Protein AF-A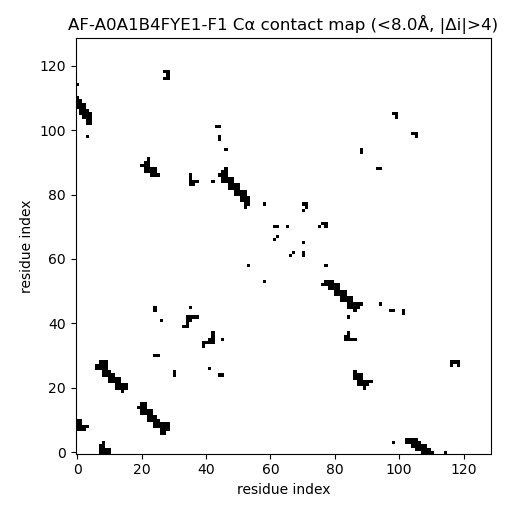0A1B4FYE1-F1 (afdb_monomer)

pLDDT: mean 83.6, std 14.93, range [37.75, 94.81]

Structure (mmCIF, N/CA/C/O backbone):
data_AF-A0A1B4FYE1-F1
#
_entry.id   AF-A0A1B4FYE1-F1
#
loop_
_atom_site.group_PDB
_atom_site.id
_atom_site.type_symbol
_atom_site.label_atom_id
_atom_site.label_alt_id
_atom_site.label_comp_id
_atom_site.label_asym_id
_atom_site.label_entity_id
_atom_site.label_seq_id
_atom_site.pdbx_PDB_ins_code
_atom_site.Cartn_x
_atom_site.Cartn_y
_atom_site.Cartn_z
_atom_site.occupancy
_atom_site.B_iso_or_equiv
_atom_site.auth_seq_id
_atom_site.auth_comp_id
_atom_site.auth_asym_id
_atom_site.auth_atom_id
_atom_site.pdbx_PDB_model_num
ATOM 1 N N . MET A 1 1 ? 8.284 2.959 -15.238 1.00 85.88 1 MET A N 1
ATOM 2 C CA . MET A 1 1 ? 7.729 1.634 -15.559 1.00 85.88 1 MET A CA 1
ATOM 3 C C . MET A 1 1 ? 8.749 0.571 -15.198 1.00 85.88 1 MET A C 1
ATOM 5 O O . MET A 1 1 ? 9.928 0.750 -15.495 1.00 85.88 1 MET A O 1
ATOM 9 N N . LEU A 1 2 ? 8.306 -0.487 -14.529 1.00 89.94 2 LEU A N 1
ATOM 10 C CA . LEU A 1 2 ? 9.105 -1.658 -14.177 1.00 89.94 2 LEU A CA 1
ATOM 11 C C . LEU A 1 2 ? 8.548 -2.880 -14.908 1.00 89.94 2 LEU A C 1
ATOM 13 O O . LEU A 1 2 ? 7.343 -2.948 -15.150 1.00 89.94 2 LEU A O 1
ATOM 17 N N . ARG A 1 3 ? 9.411 -3.840 -15.227 1.00 90.62 3 ARG A N 1
ATOM 18 C CA . ARG A 1 3 ? 9.008 -5.173 -15.674 1.00 90.62 3 ARG A CA 1
ATOM 19 C C . ARG A 1 3 ? 9.392 -6.175 -14.589 1.00 90.62 3 ARG A C 1
ATOM 21 O O . ARG A 1 3 ? 10.547 -6.214 -14.166 1.00 90.62 3 ARG A O 1
ATOM 28 N N . CYS A 1 4 ? 8.402 -6.918 -14.108 1.00 90.19 4 CYS A N 1
ATOM 29 C CA . CYS A 1 4 ? 8.526 -7.836 -12.981 1.00 90.19 4 CYS A CA 1
ATOM 30 C C . CYS A 1 4 ? 7.962 -9.199 -13.389 1.00 90.19 4 CYS A C 1
ATOM 32 O O . CYS A 1 4 ? 6.751 -9.315 -13.543 1.00 90.19 4 CYS A O 1
ATOM 34 N N . ASP A 1 5 ? 8.815 -10.207 -13.586 1.00 86.81 5 ASP A N 1
ATOM 35 C CA . ASP A 1 5 ? 8.407 -11.583 -13.930 1.00 86.81 5 ASP A CA 1
ATOM 36 C C . ASP A 1 5 ? 7.353 -11.675 -15.057 1.00 86.81 5 ASP A C 1
ATOM 38 O O . ASP A 1 5 ? 6.395 -12.439 -14.976 1.00 86.81 5 ASP A O 1
ATOM 42 N N . GLY A 1 6 ? 7.511 -10.845 -16.094 1.00 85.69 6 GLY A N 1
ATOM 43 C CA . GLY A 1 6 ? 6.596 -10.756 -17.240 1.00 85.69 6 GLY A CA 1
ATOM 44 C C . GLY A 1 6 ? 5.497 -9.694 -17.115 1.00 85.69 6 GLY A C 1
ATOM 45 O O . GLY A 1 6 ? 5.035 -9.191 -18.136 1.00 85.69 6 GLY A O 1
ATOM 46 N N . ASP A 1 7 ? 5.150 -9.255 -15.903 1.00 89.94 7 ASP A N 1
ATOM 47 C CA . ASP A 1 7 ? 4.167 -8.189 -15.696 1.00 89.94 7 ASP A CA 1
ATOM 48 C C . ASP A 1 7 ? 4.772 -6.801 -15.904 1.00 89.94 7 ASP A C 1
ATOM 50 O O . ASP A 1 7 ? 5.908 -6.504 -15.514 1.00 89.94 7 ASP A O 1
ATOM 54 N N . THR A 1 8 ? 3.970 -5.903 -16.471 1.00 91.31 8 THR A N 1
ATOM 55 C CA . THR A 1 8 ? 4.321 -4.491 -16.623 1.00 91.31 8 THR A CA 1
ATOM 56 C C . THR A 1 8 ? 3.737 -3.696 -15.467 1.00 91.31 8 THR A C 1
ATOM 58 O O . THR A 1 8 ? 2.528 -3.488 -15.375 1.00 91.31 8 THR A O 1
ATOM 61 N N . VAL A 1 9 ? 4.604 -3.224 -14.574 1.00 92.50 9 VAL A N 1
ATOM 62 C CA . VAL A 1 9 ? 4.209 -2.482 -13.378 1.00 92.50 9 VAL A CA 1
ATO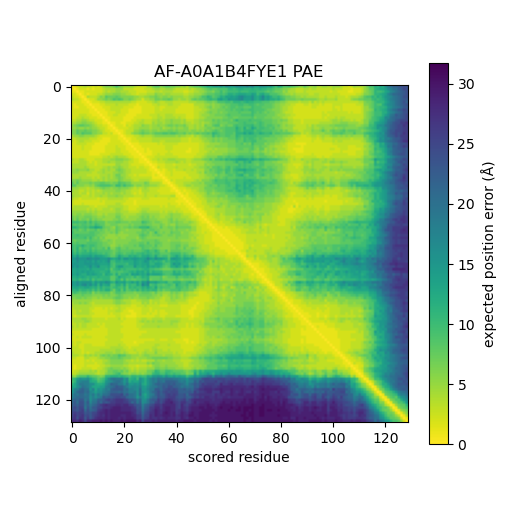M 63 C C . VAL A 1 9 ? 4.489 -0.997 -13.569 1.00 92.50 9 VAL A C 1
ATOM 65 O O . VAL A 1 9 ? 5.635 -0.541 -13.653 1.00 92.50 9 VAL A O 1
ATOM 68 N N . THR A 1 10 ? 3.422 -0.208 -13.601 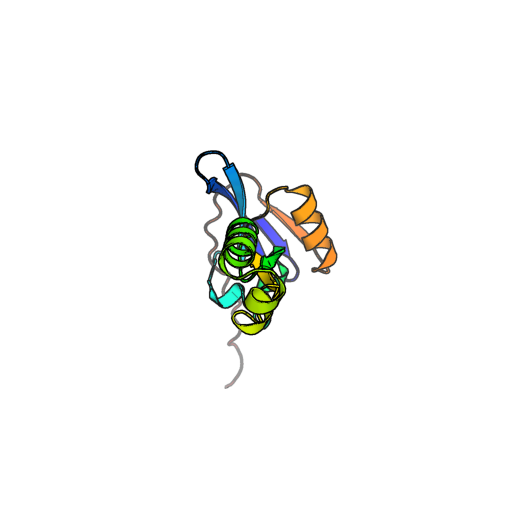1.00 92.06 10 THR A N 1
ATOM 69 C CA . THR A 1 10 ? 3.495 1.248 -13.705 1.00 92.06 10 THR A CA 1
ATOM 70 C C . THR A 1 10 ? 3.268 1.863 -12.334 1.00 92.06 10 THR A C 1
ATOM 72 O O . THR A 1 10 ? 2.305 1.551 -11.643 1.00 92.06 10 THR A O 1
ATOM 75 N N . ILE A 1 11 ? 4.173 2.750 -11.928 1.00 92.19 11 ILE A N 1
ATOM 76 C CA . ILE A 1 11 ? 4.095 3.457 -10.650 1.00 92.19 11 ILE A CA 1
ATOM 77 C C . ILE A 1 11 ? 3.898 4.936 -10.947 1.00 92.19 11 ILE A C 1
ATOM 79 O O . ILE A 1 11 ? 4.666 5.515 -11.717 1.00 92.19 11 ILE A O 1
ATOM 83 N N . GLN A 1 12 ? 2.891 5.543 -10.328 1.00 91.75 12 GLN A N 1
ATOM 84 C CA . GLN A 1 12 ? 2.597 6.967 -10.468 1.00 91.75 12 GLN A CA 1
ATOM 85 C C . GLN A 1 12 ? 2.469 7.629 -9.101 1.00 91.75 12 GLN A C 1
ATOM 87 O O . GLN A 1 12 ? 1.894 7.062 -8.177 1.00 91.75 12 GLN A O 1
ATOM 92 N N . VAL A 1 13 ? 2.983 8.851 -8.966 1.00 91.69 13 VAL A N 1
ATOM 93 C CA . VAL A 1 13 ? 2.752 9.661 -7.765 1.00 91.69 13 VAL A CA 1
ATOM 94 C C . VAL A 1 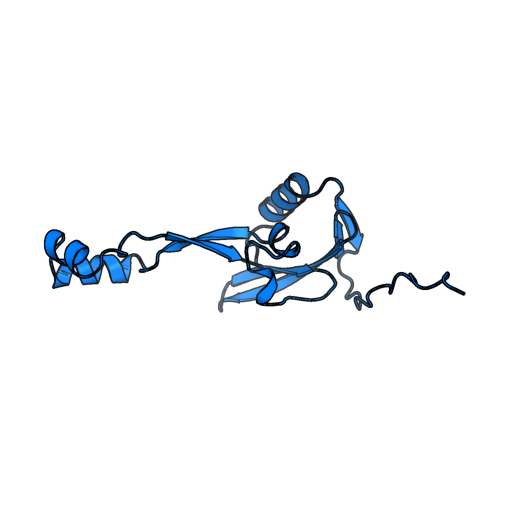13 ? 1.332 10.212 -7.835 1.00 91.69 13 VAL A C 1
ATOM 96 O O . VAL A 1 13 ? 0.989 10.923 -8.775 1.00 91.69 13 VAL A O 1
ATOM 99 N N . GLN A 1 14 ? 0.509 9.898 -6.838 1.00 91.12 14 GLN A N 1
ATOM 100 C CA . GLN A 1 14 ? -0.868 10.374 -6.759 1.00 91.12 14 GLN A CA 1
ATOM 101 C C . GLN A 1 14 ? -1.173 10.990 -5.403 1.00 91.12 14 GLN A C 1
ATOM 103 O O . GLN A 1 14 ? -0.669 10.566 -4.362 1.00 91.12 14 GLN A O 1
ATOM 108 N N . ARG A 1 15 ? -2.038 12.005 -5.414 1.00 91.44 15 ARG A N 1
ATOM 109 C CA . ARG A 1 15 ? -2.543 12.638 -4.198 1.00 91.44 15 ARG A CA 1
ATOM 110 C C . ARG A 1 15 ? -3.619 11.747 -3.579 1.00 91.44 15 ARG A C 1
ATOM 112 O O . ARG A 1 15 ? -4.755 11.740 -4.037 1.00 91.44 15 ARG A O 1
ATOM 119 N N . THR A 1 16 ? -3.270 11.007 -2.532 1.00 88.75 16 THR A N 1
ATOM 120 C CA . THR A 1 16 ? -4.193 10.093 -1.833 1.00 88.75 16 THR A CA 1
ATOM 121 C C . THR A 1 16 ? -4.992 10.783 -0.735 1.00 88.75 16 THR A C 1
ATOM 123 O O . THR A 1 16 ? -6.096 10.360 -0.401 1.00 88.75 16 THR A O 1
ATOM 126 N N . LYS A 1 17 ? -4.443 11.852 -0.148 1.00 87.62 17 LYS A N 1
ATOM 127 C CA . LYS A 1 17 ? -5.119 12.700 0.843 1.00 87.62 17 LYS A CA 1
ATOM 128 C C . LYS A 1 17 ? -4.813 14.169 0.552 1.00 87.62 17 LYS A C 1
ATOM 130 O O . LYS A 1 17 ? -3.821 14.458 -0.117 1.00 87.62 17 LYS A O 1
ATOM 135 N N . PRO A 1 18 ? -5.570 15.130 1.117 1.00 90.69 18 PRO A N 1
ATOM 136 C CA . PRO A 1 18 ? -5.370 16.550 0.834 1.00 90.69 18 PRO A CA 1
ATOM 137 C C . PRO A 1 18 ? -3.926 17.051 0.985 1.00 90.69 18 PRO A C 1
ATOM 139 O O . PRO A 1 18 ? -3.516 17.930 0.237 1.00 90.69 18 PRO A O 1
ATOM 142 N N . ARG A 1 19 ? -3.126 16.488 1.893 1.00 91.94 19 ARG A N 1
ATOM 143 C CA . ARG A 1 19 ? -1.719 16.881 2.100 1.00 91.94 19 ARG A CA 1
ATOM 144 C C . ARG A 1 19 ? -0.739 15.717 1.951 1.00 91.94 19 ARG A C 1
ATOM 146 O O . ARG A 1 19 ? 0.319 15.727 2.568 1.00 91.94 19 ARG A O 1
ATOM 153 N N . ARG A 1 20 ? -1.110 14.675 1.203 1.00 89.44 20 ARG A N 1
ATOM 154 C CA . ARG A 1 20 ? -0.296 13.465 1.077 1.00 89.44 20 ARG A CA 1
ATOM 155 C C . ARG A 1 20 ? -0.275 12.957 -0.352 1.00 89.44 20 ARG A C 1
ATOM 157 O O . ARG A 1 20 ? -1.328 12.772 -0.961 1.00 89.44 20 ARG A O 1
ATOM 164 N N . TYR A 1 21 ? 0.934 12.685 -0.816 1.00 92.88 21 TYR A N 1
ATOM 165 C CA . TYR A 1 21 ? 1.203 11.979 -2.054 1.00 92.88 21 TYR A CA 1
ATOM 166 C C . TYR A 1 21 ? 1.737 10.594 -1.708 1.00 92.88 21 TYR A C 1
ATOM 168 O O . TYR A 1 21 ? 2.608 10.468 -0.850 1.00 92.88 21 TYR A O 1
ATOM 176 N N . ASP A 1 22 ? 1.195 9.570 -2.350 1.00 94.44 22 ASP A N 1
ATOM 177 C CA . ASP A 1 22 ? 1.709 8.208 -2.273 1.00 94.44 22 ASP A CA 1
ATOM 178 C C . ASP A 1 22 ? 1.959 7.691 -3.701 1.00 94.44 22 ASP A C 1
ATOM 180 O O . ASP A 1 22 ? 1.489 8.253 -4.692 1.00 94.44 22 ASP A O 1
ATOM 184 N N . LEU A 1 23 ? 2.722 6.611 -3.803 1.00 93.81 23 LEU A N 1
ATOM 185 C CA . LEU A 1 23 ? 3.028 5.914 -5.045 1.00 93.81 23 LEU A CA 1
ATOM 186 C C . LEU A 1 23 ? 1.925 4.891 -5.323 1.00 93.81 23 LEU A C 1
ATOM 188 O O . LEU A 1 23 ? 1.797 3.915 -4.587 1.00 93.81 23 LEU A O 1
ATOM 192 N N . MET A 1 24 ? 1.128 5.117 -6.360 1.00 93.75 24 MET A N 1
ATOM 193 C CA . MET A 1 24 ? 0.078 4.212 -6.821 1.00 93.75 24 MET A CA 1
ATOM 194 C C . MET A 1 24 ? 0.651 3.190 -7.802 1.00 93.75 24 MET A C 1
ATOM 196 O O . MET A 1 24 ? 1.374 3.565 -8.727 1.00 93.75 24 MET A O 1
ATOM 200 N N . VAL A 1 25 ? 0.316 1.915 -7.601 1.00 93.62 25 VAL A N 1
ATOM 201 C CA . VAL A 1 25 ? 0.778 0.795 -8.428 1.00 93.62 25 VAL A CA 1
ATOM 202 C C . VAL A 1 25 ? -0.327 0.335 -9.376 1.00 93.62 25 VAL A C 1
ATOM 204 O O . VAL A 1 25 ? -1.421 -0.033 -8.949 1.00 93.62 25 VAL A O 1
ATOM 207 N N . TYR A 1 26 ? 0.005 0.298 -10.660 1.00 92.62 26 TYR A N 1
ATOM 208 C CA . TYR A 1 26 ? -0.812 -0.219 -11.750 1.00 92.62 26 TYR A CA 1
ATOM 209 C C . TYR A 1 26 ? -0.150 -1.470 -12.315 1.00 92.62 26 TYR A C 1
ATOM 211 O O . TYR A 1 26 ? 1.039 -1.445 -12.633 1.00 92.62 26 TYR A O 1
ATOM 219 N N . VAL A 1 27 ? -0.917 -2.546 -12.454 1.00 91.81 27 VAL A N 1
ATOM 220 C CA . VAL A 1 27 ? -0.439 -3.821 -12.999 1.00 91.81 27 VAL A CA 1
ATOM 221 C C . VAL A 1 27 ? -1.025 -3.981 -14.394 1.00 91.81 27 VAL A C 1
ATOM 223 O O . VAL A 1 27 ? -2.238 -3.883 -14.582 1.00 91.81 27 VAL A O 1
ATOM 226 N N . ASN A 1 28 ? -0.151 -4.142 -15.384 1.00 89.31 28 ASN A N 1
ATOM 227 C CA . ASN A 1 28 ? -0.483 -4.191 -16.808 1.00 89.31 28 ASN A CA 1
ATOM 228 C C . ASN A 1 28 ? -1.335 -2.987 -17.253 1.00 89.31 28 ASN A C 1
ATOM 230 O O . ASN A 1 28 ? -2.296 -3.118 -18.003 1.00 89.31 28 ASN A O 1
ATOM 234 N N . GLY A 1 29 ? -1.001 -1.801 -16.729 1.00 86.38 29 GLY A N 1
ATOM 235 C CA . GLY A 1 29 ? -1.694 -0.540 -17.016 1.00 86.38 29 GLY A CA 1
ATOM 236 C C . GLY A 1 29 ? -2.982 -0.305 -16.219 1.00 86.38 29 GLY A C 1
ATOM 237 O O . GLY A 1 29 ? -3.512 0.803 -16.247 1.00 86.38 29 GLY A O 1
ATOM 238 N N . TRP A 1 30 ? -3.464 -1.288 -15.451 1.00 89.25 30 TRP A N 1
ATOM 239 C CA . TRP A 1 30 ? -4.751 -1.203 -14.763 1.00 89.25 30 TRP A CA 1
ATOM 240 C C . TRP A 1 30 ? -4.632 -1.313 -13.244 1.00 89.25 30 TRP A C 1
ATOM 242 O O . TRP A 1 30 ? -3.770 -1.992 -12.687 1.00 89.25 30 TRP A O 1
ATOM 252 N N . PHE A 1 31 ? -5.568 -0.658 -12.563 1.00 89.44 31 PHE A N 1
ATOM 253 C CA . PHE A 1 31 ? -5.906 -0.932 -11.174 1.00 89.44 31 PHE A CA 1
ATOM 254 C C . PHE A 1 31 ? -7.359 -1.400 -11.140 1.00 89.44 31 PHE A C 1
ATOM 256 O O . PHE A 1 31 ? -8.249 -0.691 -11.612 1.00 89.44 31 PHE A O 1
ATOM 263 N N . ARG A 1 32 ? -7.605 -2.594 -10.597 1.00 89.50 32 ARG A N 1
ATOM 264 C CA . ARG A 1 32 ? -8.951 -3.153 -10.444 1.00 89.50 32 ARG A CA 1
ATOM 265 C C . ARG A 1 32 ? -9.166 -3.547 -8.993 1.00 89.50 32 ARG A C 1
ATOM 267 O O . ARG A 1 32 ? -8.285 -4.130 -8.372 1.00 89.50 32 ARG A O 1
ATOM 274 N N . GLY A 1 33 ? -10.360 -3.289 -8.459 1.00 86.00 33 GLY A N 1
ATOM 275 C CA . GLY A 1 33 ? -10.707 -3.696 -7.092 1.00 86.00 33 GLY A CA 1
ATOM 276 C C . GLY A 1 33 ? -10.592 -5.211 -6.866 1.00 86.00 33 GLY A C 1
ATOM 277 O O . GLY A 1 33 ? -10.297 -5.645 -5.757 1.00 86.00 33 GLY A O 1
ATOM 278 N N . SER A 1 34 ? -10.746 -6.016 -7.923 1.00 88.00 34 SER A N 1
ATOM 279 C CA . SER A 1 34 ? -10.521 -7.466 -7.893 1.00 88.00 34 SER A CA 1
ATOM 280 C C . SER A 1 34 ? -9.087 -7.849 -7.522 1.00 88.00 34 SER A C 1
ATOM 282 O O . SER A 1 34 ? -8.903 -8.863 -6.862 1.00 88.00 34 SER A O 1
ATOM 284 N N . TYR A 1 35 ? -8.093 -7.023 -7.865 1.00 89.25 35 TYR A N 1
ATOM 285 C CA . TYR A 1 35 ? -6.679 -7.261 -7.550 1.00 89.25 35 TYR A CA 1
ATOM 286 C C . TYR A 1 35 ? -6.367 -7.109 -6.055 1.00 89.25 35 TYR A C 1
ATOM 288 O O . TYR A 1 35 ? -5.271 -7.431 -5.613 1.00 89.25 35 TYR A O 1
ATOM 296 N N . LEU A 1 36 ? -7.307 -6.591 -5.254 1.00 85.44 36 LEU A N 1
ATOM 297 C CA . LEU A 1 36 ? -7.140 -6.468 -3.803 1.00 85.44 36 LEU A CA 1
ATOM 298 C C . LEU A 1 36 ? -7.429 -7.772 -3.054 1.00 85.44 36 LEU A C 1
ATOM 300 O O . LEU A 1 36 ? -7.259 -7.823 -1.835 1.00 85.44 36 LEU A O 1
ATOM 304 N N . LYS A 1 37 ? -7.926 -8.796 -3.746 1.00 84.06 37 LYS A N 1
ATOM 305 C CA . LYS A 1 37 ? -8.236 -10.088 -3.146 1.00 84.06 37 LYS A CA 1
ATOM 306 C C . LYS A 1 37 ? -6.982 -10.965 -3.078 1.00 84.06 37 LYS A C 1
ATOM 308 O O . LYS A 1 37 ? -6.104 -10.875 -3.928 1.00 84.06 37 LYS A O 1
ATOM 313 N N . ALA A 1 38 ? -6.917 -11.830 -2.067 1.00 80.62 38 ALA A N 1
ATOM 314 C CA . ALA A 1 38 ? -5.770 -12.712 -1.831 1.00 80.62 38 ALA A CA 1
ATOM 315 C C . ALA A 1 38 ? -5.608 -13.830 -2.881 1.00 80.62 38 ALA A C 1
ATOM 317 O O . ALA A 1 38 ? -4.575 -14.486 -2.915 1.00 80.62 38 ALA A O 1
ATOM 318 N N . ASP A 1 39 ? -6.621 -14.074 -3.708 1.00 85.00 39 ASP A N 1
ATOM 319 C CA . ASP A 1 39 ? -6.609 -15.048 -4.804 1.00 85.00 39 ASP A CA 1
ATOM 320 C C . ASP A 1 39 ? -6.068 -14.459 -6.120 1.00 85.00 39 ASP A C 1
ATOM 322 O O . ASP A 1 39 ? -5.601 -15.205 -6.977 1.00 85.00 39 ASP A O 1
ATOM 326 N N . ALA A 1 40 ? -6.090 -13.133 -6.285 1.00 87.44 40 ALA A N 1
ATOM 327 C CA . ALA A 1 40 ? -5.678 -12.468 -7.519 1.00 87.44 40 ALA A CA 1
ATOM 328 C C . ALA A 1 40 ? -4.145 -12.358 -7.613 1.00 87.44 40 ALA A C 1
ATOM 330 O O . ALA A 1 40 ? -3.555 -11.750 -6.726 1.00 87.44 40 ALA A O 1
ATOM 331 N N . PRO A 1 41 ? -3.460 -12.862 -8.651 1.00 87.69 41 PRO A N 1
ATOM 332 C CA . PRO A 1 41 ? -1.992 -12.849 -8.718 1.00 87.69 41 PRO A CA 1
ATOM 333 C C . PRO A 1 41 ? -1.382 -11.440 -8.599 1.00 87.69 41 PRO A C 1
ATOM 335 O O . PRO A 1 41 ? -0.280 -11.276 -8.077 1.00 87.69 41 PRO A O 1
ATOM 338 N N . GLU A 1 42 ? -2.112 -10.402 -9.006 1.00 89.75 42 GLU A N 1
ATOM 339 C CA . GLU A 1 42 ? -1.683 -9.005 -8.978 1.00 89.75 42 GLU A CA 1
ATOM 340 C C . GLU A 1 42 ? -1.543 -8.436 -7.558 1.00 89.75 42 GLU A C 1
ATOM 342 O O . GLU A 1 42 ? -0.780 -7.483 -7.357 1.00 89.75 42 GLU A O 1
ATOM 347 N N . HIS A 1 43 ? -2.205 -9.027 -6.549 1.00 89.25 43 HIS A N 1
ATOM 348 C CA . HIS A 1 43 ? -2.106 -8.558 -5.159 1.00 89.25 43 HIS A CA 1
ATOM 349 C C . HIS A 1 43 ? -0.666 -8.610 -4.635 1.00 89.25 43 HIS A C 1
ATOM 351 O O . HIS A 1 43 ? -0.322 -7.906 -3.683 1.00 89.25 43 HIS A O 1
ATOM 357 N N . ARG A 1 44 ? 0.192 -9.424 -5.265 1.00 91.38 44 ARG A N 1
ATOM 358 C CA . ARG A 1 44 ? 1.609 -9.591 -4.929 1.00 91.38 44 ARG A CA 1
ATOM 359 C C . ARG A 1 44 ? 2.407 -8.283 -5.010 1.00 91.38 44 ARG A C 1
ATOM 361 O O . ARG A 1 44 ? 3.426 -8.152 -4.345 1.00 91.38 44 ARG A O 1
ATOM 368 N N . PHE A 1 45 ? 1.940 -7.300 -5.783 1.00 92.38 45 PHE A N 1
ATOM 369 C CA . PHE A 1 45 ? 2.558 -5.970 -5.879 1.00 92.38 45 PHE A CA 1
ATOM 370 C C . PHE A 1 45 ? 2.002 -4.961 -4.858 1.00 92.38 45 PHE A C 1
ATOM 372 O O . PHE A 1 45 ? 2.461 -3.815 -4.772 1.00 92.38 45 PHE A O 1
ATOM 379 N N . TYR A 1 46 ? 0.995 -5.345 -4.080 1.00 93.81 46 TYR A N 1
ATOM 380 C CA . TYR A 1 46 ? 0.303 -4.460 -3.154 1.00 93.81 46 TYR A CA 1
ATOM 381 C C . TYR A 1 46 ? 0.767 -4.660 -1.720 1.00 93.81 46 TYR A C 1
ATOM 383 O O . TYR A 1 46 ? 1.136 -5.745 -1.279 1.00 93.81 46 TYR A O 1
ATOM 391 N N . ARG A 1 47 ? 0.731 -3.573 -0.946 1.00 92.38 47 ARG A N 1
ATOM 392 C CA . ARG A 1 47 ? 1.205 -3.588 0.433 1.00 92.38 47 ARG A CA 1
ATOM 393 C C . ARG A 1 47 ? 0.178 -4.271 1.341 1.00 92.38 47 ARG A C 1
ATOM 395 O O . ARG A 1 47 ? -0.903 -3.699 1.528 1.00 92.38 47 ARG A O 1
ATOM 402 N N . PRO A 1 48 ? 0.510 -5.389 2.010 1.00 90.75 48 PRO A N 1
ATOM 403 C CA . PRO A 1 48 ? -0.360 -5.948 3.035 1.00 90.75 48 PRO A CA 1
ATOM 404 C C . PRO A 1 48 ? -0.459 -4.964 4.205 1.00 90.75 48 PRO A C 1
ATOM 406 O O . PRO A 1 48 ? 0.544 -4.546 4.785 1.00 90.75 48 PRO A O 1
ATOM 409 N N . THR A 1 49 ? -1.679 -4.558 4.533 1.00 89.25 49 THR A N 1
ATOM 410 C CA . THR A 1 49 ? -1.986 -3.596 5.590 1.00 89.25 49 THR A CA 1
ATOM 411 C C . THR A 1 49 ? -3.043 -4.198 6.500 1.00 89.25 49 THR A C 1
ATOM 413 O O . THR A 1 49 ? -4.091 -4.641 6.040 1.00 89.25 49 THR A O 1
ATOM 416 N N . LYS A 1 50 ? -2.781 -4.207 7.807 1.00 89.19 50 LYS A N 1
ATOM 417 C CA . LYS A 1 50 ? -3.766 -4.645 8.796 1.00 89.19 50 LYS A CA 1
ATOM 418 C C . LYS A 1 50 ? -4.743 -3.510 9.067 1.00 89.19 50 LYS A C 1
ATOM 420 O O . LYS A 1 50 ? -4.325 -2.412 9.429 1.00 89.19 50 LYS A O 1
ATOM 425 N N 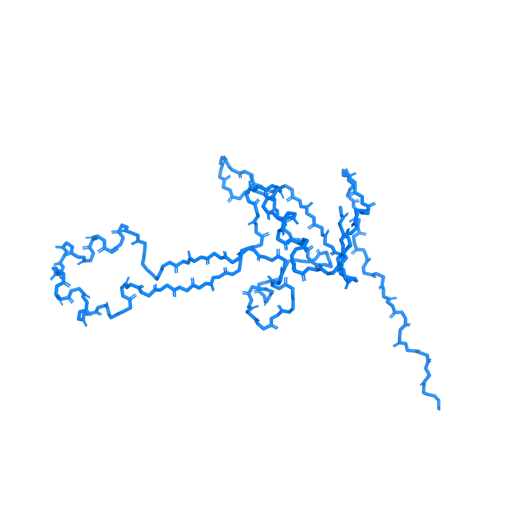. ILE A 1 51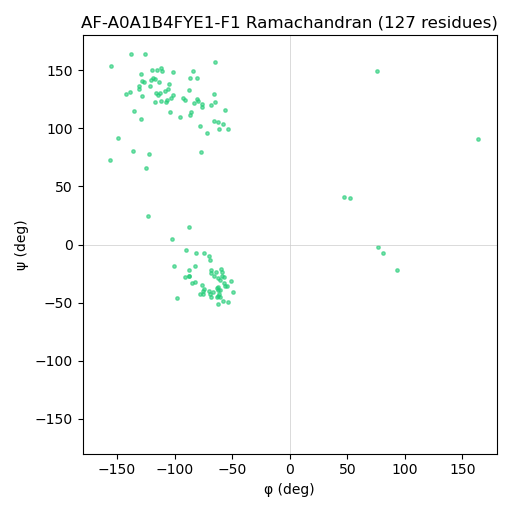 ? -6.027 -3.791 8.910 1.00 87.88 51 ILE A N 1
ATOM 426 C CA . ILE A 1 51 ? -7.117 -2.917 9.328 1.00 87.88 51 ILE A CA 1
ATOM 427 C C . ILE A 1 51 ? -7.885 -3.585 10.464 1.00 87.88 51 ILE A C 1
ATOM 429 O O . ILE A 1 51 ? -8.104 -4.795 10.466 1.00 87.88 51 ILE A O 1
ATOM 433 N N . SER A 1 52 ? -8.271 -2.796 11.456 1.00 88.44 52 SER A N 1
ATOM 434 C CA . SER A 1 52 ? -9.166 -3.242 12.522 1.00 88.44 52 SER A CA 1
ATOM 435 C C . SER A 1 52 ? -10.612 -3.048 12.080 1.00 88.44 52 SER A C 1
ATOM 437 O O . SER A 1 52 ? -10.916 -2.045 11.436 1.00 88.44 52 SER A O 1
ATOM 439 N N . ALA A 1 53 ? -11.499 -3.972 12.457 1.00 86.31 53 ALA A N 1
ATOM 440 C CA . ALA A 1 53 ? -12.937 -3.843 12.206 1.00 86.31 53 ALA A CA 1
ATOM 441 C C . ALA A 1 53 ? -13.514 -2.552 12.814 1.00 86.31 53 ALA A C 1
ATOM 443 O O . ALA A 1 53 ? -14.393 -1.923 12.232 1.00 86.31 53 ALA A O 1
ATOM 444 N N . TYR A 1 54 ? -12.956 -2.130 13.951 1.00 86.94 54 TYR A N 1
ATOM 445 C CA . TYR A 1 54 ? -13.276 -0.876 14.619 1.00 86.94 54 TYR A CA 1
ATOM 446 C C . TYR A 1 54 ? -12.023 -0.022 14.760 1.00 86.94 54 TYR A C 1
ATOM 448 O O . TYR A 1 54 ? -10.958 -0.507 15.160 1.00 86.94 54 TYR A O 1
ATOM 456 N N . THR A 1 55 ? -12.146 1.273 14.479 1.00 87.19 55 THR A N 1
ATOM 457 C CA . THR A 1 55 ? -11.053 2.216 14.722 1.00 87.19 55 THR A CA 1
ATOM 458 C C . THR A 1 55 ? -10.757 2.318 16.226 1.00 87.19 55 THR A C 1
ATOM 460 O O . THR A 1 55 ? -11.634 2.053 17.054 1.00 87.19 55 THR A O 1
ATOM 463 N N . PRO A 1 56 ? -9.545 2.740 16.632 1.00 88.12 56 PRO A N 1
ATOM 464 C CA . PRO A 1 56 ? -9.223 2.915 18.049 1.00 88.12 56 PRO A CA 1
ATOM 465 C C . PRO A 1 56 ? -10.204 3.835 18.792 1.00 88.12 56 PRO A C 1
ATOM 467 O O . PRO A 1 56 ? -10.545 3.565 19.941 1.00 88.12 56 PRO A O 1
ATOM 470 N N . SER A 1 57 ? -10.710 4.881 18.127 1.00 89.75 57 SER A N 1
ATOM 471 C CA . SER A 1 57 ? -11.707 5.788 18.707 1.00 89.75 57 SER A CA 1
ATOM 472 C C . SER A 1 57 ? -13.075 5.126 18.871 1.00 89.75 57 SER A C 1
ATOM 474 O O . SER A 1 57 ? -13.714 5.305 19.906 1.00 89.75 57 SER A O 1
ATOM 476 N N . GLN A 1 58 ? -13.510 4.320 17.898 1.00 89.94 58 GLN A N 1
ATOM 477 C CA . GLN A 1 58 ? -14.740 3.535 18.010 1.00 89.94 58 GLN A CA 1
ATOM 478 C C . GLN A 1 58 ? -14.639 2.519 19.150 1.00 89.94 58 GLN A C 1
ATOM 480 O O . GLN A 1 58 ? -15.546 2.451 19.975 1.00 89.94 58 GLN A O 1
ATOM 485 N N . ARG A 1 59 ? -13.514 1.800 19.256 1.00 88.44 59 ARG A N 1
ATOM 486 C CA . ARG A 1 59 ? -13.260 0.850 20.352 1.00 88.44 59 ARG A CA 1
ATOM 487 C C . ARG A 1 59 ? -13.338 1.536 21.714 1.00 88.44 59 ARG A C 1
ATOM 489 O O . ARG A 1 59 ? -14.079 1.081 22.580 1.00 88.44 59 ARG A O 1
ATOM 496 N N . ALA A 1 60 ? -12.657 2.672 21.876 1.00 89.19 60 ALA A N 1
ATOM 497 C CA . ALA A 1 60 ? -12.691 3.443 23.117 1.00 89.19 60 ALA A CA 1
ATOM 498 C C . ALA A 1 60 ? -14.108 3.929 23.474 1.00 89.19 60 ALA A C 1
ATOM 500 O O . ALA A 1 60 ? -14.497 3.897 24.641 1.00 89.19 60 ALA A O 1
ATOM 501 N N . ASN A 1 61 ? -14.905 4.346 22.484 1.00 91.88 61 ASN A N 1
ATOM 502 C CA . ASN A 1 61 ? -16.280 4.789 22.718 1.00 91.88 61 ASN A CA 1
ATOM 503 C C . ASN A 1 61 ? -17.201 3.622 23.119 1.00 91.88 61 ASN A C 1
ATOM 505 O O . ASN A 1 61 ? -17.960 3.739 24.079 1.00 91.88 61 ASN A O 1
ATOM 509 N N . ILE A 1 62 ? -17.082 2.471 22.451 1.00 88.38 62 ILE A N 1
ATOM 510 C CA . ILE A 1 62 ? -17.829 1.251 22.795 1.00 88.38 62 ILE A CA 1
ATOM 511 C C . ILE A 1 62 ? -17.481 0.801 24.222 1.00 88.38 62 ILE A C 1
ATOM 513 O O . ILE A 1 62 ? -18.373 0.510 25.022 1.00 88.38 62 ILE A O 1
ATOM 517 N N . GLU A 1 63 ? -16.195 0.795 24.582 1.00 89.81 63 GLU A N 1
ATOM 518 C CA . GLU A 1 63 ? -15.763 0.460 25.941 1.00 89.81 63 GLU A CA 1
ATOM 519 C C . GLU A 1 63 ? -16.287 1.452 26.986 1.00 89.81 63 GLU A C 1
ATOM 521 O O . GLU A 1 63 ? -16.681 1.024 28.072 1.00 89.81 63 GLU A O 1
ATOM 526 N N . LYS A 1 64 ? -16.344 2.751 26.662 1.00 91.31 64 LYS A N 1
ATOM 527 C CA . LYS A 1 64 ? -16.893 3.788 27.546 1.00 91.31 64 LYS A CA 1
ATOM 528 C C . LYS A 1 64 ? -18.401 3.628 27.767 1.00 91.31 64 LYS A C 1
ATOM 530 O O . LYS A 1 64 ? -18.860 3.815 28.888 1.00 91.31 64 LYS A O 1
ATOM 535 N N . GLN A 1 65 ? -19.163 3.289 26.727 1.00 90.50 65 GLN A N 1
ATOM 536 C CA . GLN A 1 65 ? -20.628 3.192 26.797 1.00 90.50 65 GLN A CA 1
ATOM 537 C C . GLN A 1 65 ? -21.114 1.901 27.463 1.00 90.50 65 GLN A C 1
ATOM 539 O O . GLN A 1 65 ? -22.035 1.928 28.275 1.00 90.50 65 GLN A O 1
ATOM 544 N N . PHE A 1 66 ? -20.501 0.761 27.137 1.00 85.69 66 PHE A N 1
ATOM 545 C CA . PHE A 1 66 ? -20.970 -0.548 27.603 1.00 85.69 66 PHE A CA 1
ATOM 546 C C . PHE A 1 66 ? -20.155 -1.090 28.787 1.00 85.69 66 PHE A C 1
ATOM 548 O O . PHE A 1 66 ? -20.614 -1.983 29.503 1.00 85.69 66 PHE A O 1
ATOM 555 N N . GLY A 1 67 ? -18.945 -0.571 29.010 1.00 87.81 67 GLY A N 1
ATOM 556 C CA . GLY A 1 67 ? -17.953 -1.169 29.899 1.00 87.81 67 GLY A CA 1
ATOM 557 C C . GLY A 1 67 ? -17.275 -2.389 29.260 1.00 87.81 67 GLY A C 1
ATOM 558 O O . GLY A 1 67 ? -17.882 -3.132 28.484 1.00 87.81 67 GLY A O 1
ATOM 559 N N . LYS A 1 68 ? -16.008 -2.643 29.620 1.00 83.38 68 LYS A N 1
ATOM 560 C CA . LYS A 1 68 ? -15.137 -3.660 28.984 1.00 83.38 68 LYS A CA 1
ATOM 561 C C . LYS A 1 68 ? -15.782 -5.046 28.834 1.00 83.38 68 LYS A C 1
ATOM 563 O O . LYS A 1 68 ? -15.628 -5.700 27.806 1.00 83.38 68 LYS A O 1
ATOM 568 N N . ARG A 1 69 ? -16.523 -5.499 29.854 1.00 82.69 69 ARG A N 1
ATOM 569 C CA . ARG A 1 69 ? -17.126 -6.844 29.883 1.00 82.69 69 ARG A CA 1
ATOM 570 C C . ARG A 1 69 ? -18.345 -6.975 28.964 1.00 82.69 69 ARG A C 1
ATOM 572 O O . ARG A 1 69 ? -18.504 -8.012 28.330 1.00 82.69 69 ARG A O 1
ATOM 579 N N . LYS A 1 70 ? -19.197 -5.946 28.869 1.00 85.56 70 LYS A N 1
ATOM 580 C CA . LYS A 1 70 ? -20.379 -5.974 27.988 1.00 85.56 70 LYS A CA 1
ATOM 581 C C . LYS A 1 70 ? -20.020 -5.612 26.548 1.00 85.56 70 LYS A C 1
ATOM 583 O O . LYS A 1 70 ? -20.600 -6.193 25.640 1.00 85.56 70 LYS A O 1
ATOM 588 N N . ALA A 1 71 ? -19.029 -4.742 26.338 1.00 84.31 71 ALA A N 1
ATOM 589 C CA . ALA A 1 71 ? -18.500 -4.420 25.013 1.00 84.31 71 ALA A CA 1
ATOM 590 C C . ALA A 1 71 ? -18.086 -5.687 24.249 1.00 84.31 71 ALA A C 1
ATOM 592 O O . ALA A 1 71 ? -18.567 -5.918 23.149 1.00 84.31 71 ALA A O 1
ATOM 593 N N . ARG A 1 72 ? -17.301 -6.572 24.875 1.00 83.75 72 ARG A N 1
ATOM 594 C CA . ARG A 1 72 ? -16.907 -7.858 24.269 1.00 83.75 72 ARG A CA 1
ATOM 595 C C . ARG A 1 72 ? -18.058 -8.853 24.100 1.00 83.75 72 ARG A C 1
ATOM 597 O O . ARG A 1 72 ? -17.976 -9.727 23.249 1.00 83.75 72 ARG A O 1
ATOM 604 N N . LYS A 1 73 ? -19.123 -8.736 24.902 1.00 87.38 73 LYS A N 1
ATOM 605 C CA . LYS A 1 73 ? -20.316 -9.591 24.789 1.00 87.38 73 LYS A CA 1
ATOM 606 C C . LYS A 1 73 ? -21.188 -9.194 23.593 1.00 87.38 73 LYS A C 1
ATOM 608 O O . LYS A 1 73 ? -21.685 -10.071 22.901 1.00 87.38 73 LYS A O 1
ATOM 613 N N . TYR A 1 74 ? -21.386 -7.895 23.374 1.00 86.38 74 TYR A N 1
ATOM 614 C CA . TYR A 1 74 ? -22.225 -7.379 22.285 1.00 86.38 74 TYR A CA 1
ATOM 615 C C . TYR A 1 74 ? -21.458 -7.194 20.972 1.00 86.38 74 TYR A C 1
ATOM 617 O O . TYR A 1 74 ? -22.044 -7.308 19.901 1.00 86.38 74 TYR A O 1
ATOM 625 N N . PHE A 1 75 ? -20.149 -6.960 21.051 1.00 84.56 75 PHE A N 1
ATOM 626 C CA . PHE A 1 75 ? -19.253 -6.813 19.909 1.00 84.56 75 PHE A CA 1
ATOM 627 C C . PHE A 1 75 ? -18.135 -7.861 20.011 1.00 84.56 75 PHE A C 1
ATOM 629 O O . PHE A 1 75 ? -17.021 -7.535 20.424 1.00 84.56 75 PHE A O 1
ATOM 636 N N . PRO A 1 76 ? -18.403 -9.133 19.662 1.00 82.50 76 PRO A N 1
ATOM 637 C CA . PRO A 1 76 ? -17.390 -10.191 19.726 1.00 82.50 76 PRO A CA 1
ATOM 638 C C . PRO A 1 76 ? -16.207 -9.918 18.780 1.00 82.50 76 PRO A C 1
ATOM 640 O O . PRO A 1 76 ? -15.069 -10.256 19.088 1.00 82.50 76 PRO A O 1
ATOM 643 N N . ASP A 1 77 ? -16.462 -9.208 17.679 1.00 84.69 77 ASP A N 1
ATOM 644 C CA . ASP A 1 77 ? -15.467 -8.840 16.669 1.00 84.69 77 ASP A CA 1
ATOM 645 C C . ASP A 1 77 ? -14.733 -7.516 16.981 1.00 84.69 77 ASP A C 1
ATOM 647 O O . ASP A 1 77 ? -14.080 -6.949 16.105 1.00 84.69 77 ASP A O 1
ATOM 651 N N . LEU A 1 78 ? -14.813 -6.997 18.216 1.00 81.00 78 LEU A N 1
ATOM 652 C CA . LEU A 1 78 ? -14.223 -5.700 18.593 1.00 81.00 78 LEU A CA 1
ATOM 653 C C . LEU A 1 78 ? -12.711 -5.617 18.316 1.00 81.00 78 LEU A C 1
ATOM 655 O O . LEU A 1 78 ? -12.199 -4.563 17.933 1.00 81.00 78 LEU A O 1
ATOM 659 N N . ASP A 1 79 ? -12.014 -6.738 18.495 1.00 81.56 79 ASP A N 1
ATOM 660 C CA . ASP A 1 79 ? -10.565 -6.859 18.307 1.00 81.56 79 ASP A CA 1
ATOM 661 C C . ASP A 1 79 ? -10.194 -7.536 16.976 1.00 81.56 79 ASP A C 1
ATOM 663 O O . ASP A 1 79 ? -9.016 -7.771 16.692 1.00 81.56 79 ASP A O 1
ATOM 667 N N . LYS A 1 80 ? -11.184 -7.841 16.129 1.00 88.25 80 LYS A N 1
ATOM 668 C CA . LYS A 1 80 ? -10.953 -8.507 14.850 1.00 88.25 80 LYS A CA 1
ATOM 669 C C . LYS A 1 80 ? -10.159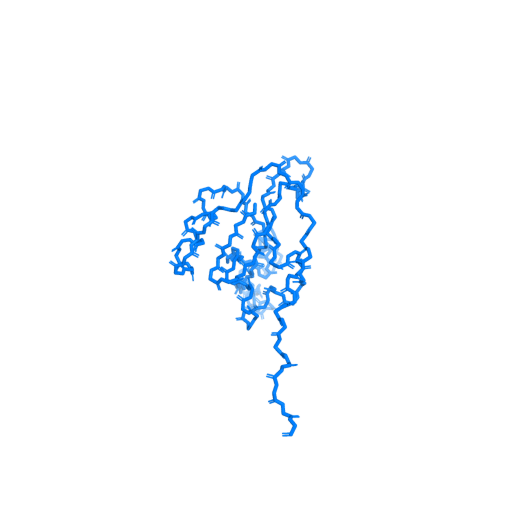 -7.594 13.924 1.00 88.25 80 LYS A C 1
ATOM 671 O O . LYS A 1 80 ? -10.503 -6.429 13.701 1.00 88.25 80 LYS A O 1
ATOM 676 N N . THR A 1 81 ? -9.089 -8.146 13.368 1.00 88.38 81 THR A N 1
ATOM 677 C CA . THR A 1 81 ? -8.273 -7.483 12.353 1.00 88.38 81 THR A CA 1
ATOM 678 C C . THR A 1 81 ? -8.340 -8.273 11.058 1.00 88.38 81 THR A C 1
ATOM 680 O O . THR A 1 81 ? -8.382 -9.501 11.070 1.00 88.38 81 THR A O 1
ATOM 683 N N . ALA A 1 82 ? -8.376 -7.556 9.943 1.00 86.19 82 ALA A N 1
ATOM 684 C CA . ALA A 1 82 ? -8.308 -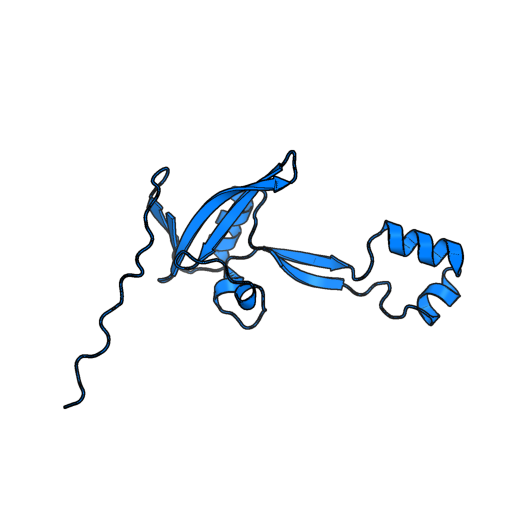8.112 8.606 1.00 86.19 82 ALA A CA 1
ATOM 685 C C . ALA A 1 82 ? -7.071 -7.553 7.904 1.00 86.19 82 ALA A C 1
ATOM 687 O O . ALA A 1 82 ? -6.705 -6.390 8.087 1.00 86.19 82 ALA A O 1
ATOM 688 N N . THR A 1 83 ? -6.418 -8.379 7.095 1.00 88.75 83 THR A N 1
ATOM 689 C CA . THR A 1 83 ? -5.357 -7.908 6.205 1.00 88.75 83 THR A CA 1
ATOM 690 C C . THR A 1 83 ? -5.990 -7.535 4.878 1.00 88.75 83 THR A C 1
ATOM 692 O O . THR A 1 83 ? -6.654 -8.360 4.258 1.00 88.75 83 THR A O 1
ATOM 695 N N . ILE A 1 84 ? -5.776 -6.298 4.448 1.00 87.31 84 ILE A N 1
ATOM 696 C CA . ILE A 1 84 ? -6.128 -5.832 3.110 1.00 87.31 84 ILE A CA 1
ATOM 697 C C . ILE A 1 84 ? -4.859 -5.547 2.322 1.00 87.31 84 ILE A C 1
ATOM 699 O O . ILE A 1 84 ? -3.826 -5.181 2.888 1.00 87.31 84 ILE A O 1
ATOM 703 N N . PHE A 1 85 ? -4.943 -5.671 1.007 1.00 91.50 85 PHE A N 1
ATOM 704 C CA . PHE A 1 85 ? -3.872 -5.275 0.109 1.00 91.50 85 PHE A CA 1
ATOM 705 C C . PHE A 1 85 ? -4.111 -3.833 -0.328 1.00 91.50 85 PHE A C 1
ATOM 707 O O . PHE A 1 85 ? -5.201 -3.477 -0.760 1.00 91.50 85 PHE A O 1
ATOM 714 N N . MET A 1 86 ? -3.117 -2.971 -0.136 1.00 91.38 86 MET A N 1
ATOM 715 C CA . MET A 1 86 ? -3.206 -1.554 -0.473 1.00 91.38 86 MET A CA 1
ATOM 716 C C . MET A 1 86 ? -2.368 -1.285 -1.731 1.00 91.38 86 MET A C 1
ATOM 718 O O . MET A 1 86 ? -1.166 -1.561 -1.706 1.00 91.38 86 MET A O 1
ATOM 722 N N . PRO A 1 87 ? -2.944 -0.706 -2.800 1.00 92.81 87 PRO A N 1
ATOM 723 C CA . PRO A 1 87 ? -2.220 -0.434 -4.044 1.00 92.81 87 PRO A CA 1
ATOM 724 C C . PRO A 1 87 ? -1.252 0.751 -3.931 1.00 92.81 87 PRO A C 1
ATOM 726 O O . PRO A 1 87 ? -0.482 1.019 -4.851 1.00 92.81 87 PRO A O 1
ATOM 729 N N . THR A 1 88 ? -1.288 1.475 -2.808 1.00 93.44 88 THR A N 1
ATOM 730 C CA . THR A 1 88 ? -0.468 2.661 -2.565 1.00 93.44 88 THR A CA 1
ATOM 731 C C . THR A 1 88 ? 0.686 2.394 -1.604 1.00 93.44 88 THR A C 1
ATOM 733 O O . THR A 1 88 ? 0.540 1.778 -0.540 1.00 93.44 88 THR A O 1
ATOM 736 N N . TRP A 1 89 ? 1.844 2.949 -1.949 1.00 94.81 89 TRP A N 1
ATOM 737 C CA . TRP A 1 89 ? 3.064 2.910 -1.157 1.00 94.81 89 TRP A CA 1
ATOM 738 C C . TRP A 1 89 ? 3.467 4.310 -0.722 1.00 94.81 89 TRP A C 1
ATOM 740 O O . TRP A 1 89 ? 3.579 5.229 -1.522 1.00 94.81 89 TRP A O 1
ATOM 750 N N . SER A 1 90 ? 3.746 4.466 0.566 1.00 91.38 90 SER A N 1
ATOM 751 C CA . SER A 1 90 ? 4.154 5.756 1.129 1.00 91.38 90 SER A CA 1
ATOM 752 C C . SER A 1 90 ? 5.632 6.070 0.948 1.00 91.38 90 SER A C 1
ATOM 754 O O . SER A 1 90 ? 6.039 7.211 1.114 1.00 91.38 90 SER A O 1
ATOM 756 N N . ALA A 1 91 ? 6.446 5.050 0.677 1.00 91.88 91 ALA A N 1
ATOM 757 C CA . ALA A 1 91 ? 7.886 5.189 0.547 1.00 91.88 91 ALA A CA 1
ATOM 758 C C . ALA A 1 91 ? 8.404 4.277 -0.577 1.00 91.88 91 ALA A C 1
ATOM 760 O O . ALA A 1 91 ? 8.131 3.069 -0.540 1.00 91.88 91 ALA A O 1
ATOM 761 N N . PRO A 1 92 ? 9.198 4.806 -1.526 1.00 90.81 92 PRO A N 1
ATOM 762 C CA . PRO A 1 92 ? 9.720 4.024 -2.648 1.00 90.81 92 PRO A CA 1
ATOM 763 C C . PRO A 1 92 ? 10.634 2.887 -2.182 1.00 90.81 92 PRO A C 1
ATOM 765 O O . PRO A 1 92 ? 10.530 1.769 -2.674 1.00 90.81 92 PRO A O 1
ATOM 768 N N . GLY A 1 93 ? 11.471 3.119 -1.165 1.00 93.56 93 GLY A N 1
ATOM 769 C CA . GLY A 1 93 ? 12.387 2.091 -0.659 1.00 93.56 93 GLY A CA 1
ATOM 770 C C . GLY A 1 93 ? 11.688 0.888 -0.013 1.00 93.56 93 GLY A C 1
ATOM 771 O O . GLY A 1 93 ? 12.235 -0.211 -0.005 1.00 93.56 93 GLY A O 1
ATOM 772 N N . ALA A 1 94 ? 10.482 1.055 0.542 1.00 93.38 94 ALA A N 1
ATOM 773 C CA . ALA A 1 94 ? 9.697 -0.074 1.051 1.00 93.38 94 ALA A CA 1
ATOM 774 C C . ALA A 1 94 ? 9.068 -0.879 -0.097 1.00 93.38 94 ALA A C 1
ATOM 776 O O . ALA A 1 94 ? 9.086 -2.106 -0.065 1.00 93.38 94 ALA A O 1
ATOM 777 N N . MET A 1 95 ? 8.573 -0.177 -1.119 1.00 94.25 95 MET A N 1
ATOM 778 C CA . MET A 1 95 ? 7.996 -0.769 -2.325 1.00 94.25 95 MET A CA 1
ATOM 779 C C . MET A 1 95 ? 9.031 -1.595 -3.095 1.00 94.25 95 MET A C 1
ATOM 781 O O . MET A 1 95 ? 8.795 -2.768 -3.357 1.00 94.25 95 MET A O 1
ATOM 785 N N . LEU A 1 96 ? 10.209 -1.030 -3.380 1.00 92.19 96 LEU A N 1
ATOM 786 C CA . LEU A 1 96 ? 11.266 -1.728 -4.121 1.00 92.19 96 LEU A CA 1
ATOM 787 C C . LEU A 1 96 ? 11.758 -2.981 -3.385 1.00 92.19 96 LEU A C 1
ATOM 789 O O . LEU A 1 96 ? 11.893 -4.035 -3.996 1.00 92.19 96 LEU A O 1
ATOM 793 N N . ARG A 1 97 ? 11.947 -2.903 -2.059 1.00 93.75 97 ARG A N 1
ATOM 794 C CA . ARG A 1 97 ? 12.295 -4.076 -1.235 1.00 93.75 97 ARG A CA 1
ATOM 795 C C . ARG A 1 97 ? 11.214 -5.151 -1.261 1.00 93.75 97 ARG A C 1
ATOM 797 O O . ARG A 1 97 ? 11.522 -6.337 -1.217 1.00 93.75 97 ARG A O 1
ATOM 804 N N . HIS A 1 98 ? 9.946 -4.753 -1.297 1.00 94.25 98 HIS A N 1
ATOM 805 C CA . HIS A 1 98 ? 8.854 -5.704 -1.433 1.00 94.25 98 HIS A CA 1
ATOM 806 C C . HIS A 1 98 ? 8.853 -6.358 -2.817 1.00 94.25 98 HIS A C 1
ATOM 808 O O . HIS A 1 98 ? 8.771 -7.578 -2.887 1.00 94.25 98 HIS A O 1
ATOM 814 N N . PHE A 1 99 ? 9.033 -5.584 -3.888 1.00 93.31 99 PHE A N 1
ATOM 815 C CA . PHE A 1 99 ? 9.065 -6.112 -5.254 1.00 93.31 99 PHE A CA 1
ATOM 816 C C . PHE A 1 99 ? 10.220 -7.087 -5.453 1.00 93.31 99 PHE A C 1
ATOM 818 O O . PHE A 1 99 ? 9.990 -8.173 -5.969 1.00 93.31 99 PHE A O 1
ATOM 825 N N . ALA A 1 100 ? 11.414 -6.748 -4.963 1.00 91.62 100 ALA A N 1
ATOM 826 C CA . ALA A 1 100 ? 12.585 -7.623 -5.012 1.00 91.62 100 ALA A CA 1
ATOM 827 C C . ALA A 1 100 ? 12.418 -8.922 -4.202 1.00 91.62 100 ALA A C 1
ATOM 829 O O . ALA A 1 100 ? 13.106 -9.898 -4.457 1.00 91.62 100 ALA A O 1
ATOM 830 N N . ARG A 1 101 ? 11.526 -8.936 -3.203 1.00 93.19 101 ARG A N 1
ATOM 831 C CA . ARG A 1 101 ? 11.230 -10.134 -2.404 1.00 93.19 101 ARG A CA 1
ATOM 832 C C . ARG A 1 101 ? 10.179 -11.030 -3.054 1.00 93.19 101 ARG A C 1
ATOM 834 O O . ARG A 1 101 ? 10.182 -12.230 -2.819 1.00 93.19 101 ARG A O 1
ATOM 841 N N . VAL A 1 102 ? 9.228 -10.433 -3.764 1.00 91.62 102 VAL A N 1
ATOM 842 C CA . VAL A 1 102 ? 8.067 -11.137 -4.324 1.00 91.62 102 VAL A CA 1
ATOM 843 C C . VAL A 1 102 ? 8.329 -11.642 -5.740 1.00 91.62 102 VAL A C 1
ATOM 845 O O . VAL A 1 102 ? 7.728 -12.633 -6.140 1.00 91.62 102 VAL A O 1
ATOM 848 N N . ASN A 1 103 ? 9.209 -10.973 -6.482 1.00 90.88 103 ASN A N 1
ATOM 849 C CA . ASN A 1 103 ? 9.526 -11.306 -7.865 1.00 90.88 103 ASN A CA 1
ATOM 850 C C . ASN A 1 103 ? 10.949 -11.854 -7.963 1.00 90.88 103 ASN A C 1
ATOM 852 O O . ASN A 1 103 ? 11.825 -11.445 -7.199 1.00 90.88 103 ASN A O 1
ATOM 856 N N . GLN A 1 104 ? 11.181 -12.747 -8.919 1.00 88.88 104 GLN A N 1
ATOM 857 C CA . GLN A 1 104 ? 12.511 -13.284 -9.211 1.00 88.88 104 GLN A CA 1
ATOM 858 C C . GLN A 1 104 ? 13.360 -12.274 -9.989 1.00 88.88 104 GLN A C 1
ATOM 860 O O . GLN A 1 104 ? 14.568 -12.175 -9.783 1.00 88.88 104 GLN A O 1
ATOM 865 N N . SER A 1 105 ? 12.719 -11.498 -10.860 1.00 89.75 105 SER A N 1
ATOM 866 C CA . SER A 1 105 ? 13.342 -10.499 -11.717 1.00 89.75 105 SER A CA 1
ATOM 867 C C . SER A 1 105 ? 12.602 -9.166 -11.624 1.00 89.75 105 SER A C 1
ATOM 869 O O . SER A 1 105 ? 11.374 -9.099 -11.676 1.00 89.75 105 SER A O 1
ATOM 871 N N . VAL A 1 106 ? 13.361 -8.078 -11.479 1.00 90.75 106 VAL A N 1
ATOM 872 C CA . VAL A 1 106 ? 12.837 -6.708 -11.509 1.00 90.75 106 VAL A CA 1
ATOM 873 C C . VAL A 1 106 ? 13.767 -5.869 -12.371 1.00 90.75 106 VAL A C 1
ATOM 875 O O . VAL A 1 106 ? 14.926 -5.661 -12.013 1.00 90.75 106 VAL A O 1
ATOM 878 N N . SER A 1 107 ? 13.264 -5.372 -13.497 1.00 90.69 107 SER A N 1
ATOM 879 C CA . SER A 1 107 ? 14.014 -4.504 -14.404 1.00 90.69 107 SER A CA 1
ATOM 880 C C . SER A 1 107 ? 13.330 -3.152 -14.575 1.00 90.69 107 SER A C 1
ATOM 882 O O . SER A 1 107 ? 12.103 -3.025 -14.607 1.00 90.69 107 SER A O 1
ATOM 884 N N . LEU A 1 108 ? 14.147 -2.104 -14.646 1.00 90.50 108 LEU A N 1
ATOM 885 C CA . LEU A 1 108 ? 13.685 -0.752 -14.916 1.00 90.50 108 LEU A CA 1
ATOM 886 C C . LEU A 1 108 ? 13.538 -0.570 -16.425 1.00 90.50 108 LEU A C 1
ATOM 888 O O . LEU A 1 108 ? 14.514 -0.720 -17.151 1.00 90.50 108 LEU A O 1
ATOM 892 N N . VAL A 1 109 ? 12.336 -0.222 -16.884 1.00 88.81 109 VAL A N 1
ATOM 893 C CA . VAL A 1 109 ? 12.073 0.000 -18.315 1.00 88.81 109 VAL A CA 1
ATOM 894 C C . VAL A 1 109 ? 12.128 1.484 -18.663 1.00 88.81 109 VAL A C 1
ATOM 896 O O . VAL A 1 109 ? 12.743 1.874 -19.646 1.00 88.81 109 VAL A O 1
ATOM 899 N N . SER A 1 110 ? 11.489 2.336 -17.858 1.00 85.56 110 SER A N 1
ATOM 900 C CA . SER A 1 110 ? 11.452 3.780 -18.119 1.00 85.56 110 SER A CA 1
ATOM 901 C C . SER A 1 110 ? 11.235 4.598 -16.851 1.00 85.56 110 SER A C 1
ATOM 903 O O . SER A 1 110 ? 10.615 4.134 -15.888 1.00 85.56 110 SER A O 1
ATOM 905 N N . VAL A 1 111 ? 11.702 5.845 -16.857 1.00 85.81 111 VAL A N 1
ATOM 906 C CA . VAL A 1 111 ? 11.483 6.832 -15.790 1.00 85.81 111 VAL A CA 1
ATOM 907 C C . VAL A 1 111 ? 10.997 8.131 -16.428 1.00 85.81 111 VAL A C 1
ATOM 909 O O . VAL A 1 111 ? 11.526 8.540 -17.453 1.00 85.81 111 VAL A O 1
ATOM 912 N N . GLY A 1 112 ? 9.989 8.778 -15.840 1.00 72.94 112 GLY A N 1
ATOM 913 C CA . GLY A 1 112 ? 9.577 10.137 -16.224 1.00 72.94 112 GLY A CA 1
ATOM 914 C C . GLY A 1 112 ? 8.769 10.281 -17.522 1.00 72.94 112 GLY A C 1
ATOM 915 O O . GLY A 1 112 ? 8.331 11.385 -17.818 1.00 72.94 112 GLY A O 1
ATOM 916 N N . VAL A 1 113 ? 8.518 9.199 -18.266 1.00 65.75 113 VAL A N 1
ATOM 917 C CA . VAL A 1 113 ? 7.722 9.223 -19.507 1.00 65.75 113 VAL A CA 1
ATOM 918 C C . VAL A 1 113 ? 6.344 8.604 -19.266 1.00 65.75 113 VAL A C 1
ATOM 920 O O . VAL A 1 113 ? 6.237 7.533 -18.662 1.00 65.75 113 VAL A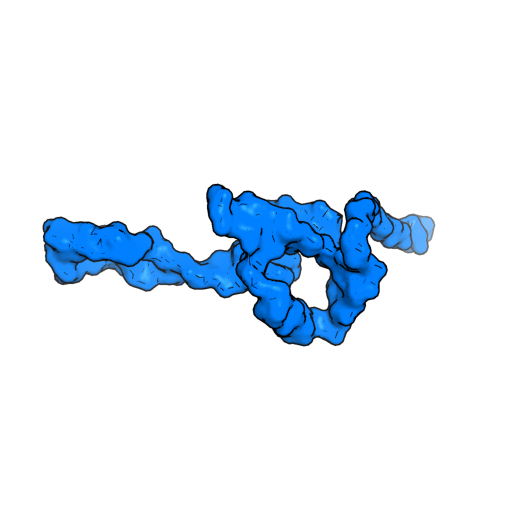 O 1
ATOM 923 N N . VAL A 1 114 ? 5.286 9.265 -19.749 1.00 57.31 114 VAL A N 1
ATOM 924 C CA . VAL A 1 114 ? 3.938 8.684 -19.828 1.00 57.31 114 VAL A CA 1
ATOM 925 C C . VAL A 1 114 ? 3.959 7.642 -20.941 1.00 57.31 114 VAL A C 1
ATOM 927 O O . VAL A 1 114 ? 3.856 7.972 -22.117 1.00 57.31 114 VAL A O 1
ATOM 930 N N . VAL A 1 115 ? 4.167 6.379 -20.579 1.00 55.72 115 VAL A N 1
ATOM 931 C CA . VAL A 1 115 ? 4.075 5.273 -21.535 1.00 55.72 115 VAL A CA 1
ATOM 932 C C . VAL A 1 115 ? 2.610 4.859 -21.607 1.00 55.72 115 VAL A C 1
ATOM 934 O O . VAL A 1 115 ? 2.060 4.368 -20.618 1.00 55.72 115 VAL A O 1
ATOM 937 N N . ASN A 1 116 ? 1.977 5.059 -22.764 1.00 51.81 116 ASN A N 1
ATOM 938 C CA . ASN A 1 116 ? 0.683 4.449 -23.056 1.00 51.81 116 ASN A CA 1
ATOM 939 C C . ASN A 1 116 ? 0.896 2.937 -23.037 1.00 51.81 116 ASN A C 1
ATOM 941 O O . ASN A 1 116 ? 1.555 2.389 -23.915 1.00 51.81 116 ASN A O 1
ATOM 945 N N . THR A 1 117 ? 0.429 2.274 -21.982 1.00 53.03 117 THR A N 1
ATOM 946 C CA . THR A 1 117 ? 0.598 0.830 -21.823 1.00 53.03 117 THR A CA 1
ATOM 947 C C . THR A 1 117 ? -0.422 0.141 -22.732 1.00 53.03 117 THR A C 1
ATOM 949 O O . THR A 1 117 ? -1.497 -0.245 -22.283 1.00 53.03 117 THR A O 1
ATOM 952 N N . SER A 1 118 ? -0.136 0.048 -24.033 1.00 45.94 118 SER A N 1
ATOM 953 C CA . SER A 1 118 ? -0.755 -0.979 -24.865 1.00 45.94 118 SER A CA 1
ATOM 954 C C . SER A 1 118 ? -0.177 -2.303 -24.395 1.00 45.94 118 SER A C 1
ATOM 956 O O . SER A 1 118 ? 1.039 -2.483 -24.370 1.00 45.94 118 SER A O 1
ATOM 958 N N . VAL A 1 119 ? -1.044 -3.193 -23.928 1.00 49.47 119 VAL A N 1
ATOM 959 C CA . VAL A 1 119 ? -0.677 -4.584 -23.689 1.00 49.47 119 VAL A CA 1
ATOM 960 C C . VAL A 1 119 ? -0.140 -5.097 -25.022 1.00 49.47 119 VAL A C 1
ATOM 962 O O . VAL A 1 119 ? -0.887 -5.090 -26.000 1.00 49.47 119 VAL A O 1
ATOM 965 N N . ASP A 1 120 ? 1.138 -5.470 -25.089 1.00 45.66 120 ASP A N 1
ATOM 966 C CA . ASP A 1 120 ? 1.628 -6.270 -26.207 1.00 45.66 120 ASP A CA 1
ATOM 967 C C . ASP A 1 120 ? 0.836 -7.575 -26.138 1.00 45.66 120 ASP A C 1
ATOM 969 O O . ASP A 1 120 ? 1.089 -8.429 -25.283 1.00 45.66 120 ASP A O 1
ATOM 973 N N . VAL A 1 121 ? -0.207 -7.672 -26.966 1.00 42.97 121 VAL A N 1
ATOM 974 C CA . VAL A 1 121 ? -0.937 -8.911 -27.205 1.00 42.97 121 VAL A CA 1
ATOM 975 C C . VAL A 1 121 ? 0.117 -9.876 -27.706 1.00 42.97 121 VAL A C 1
ATOM 977 O O . VAL A 1 121 ? 0.606 -9.755 -28.825 1.00 42.97 121 VAL A O 1
ATOM 980 N N . THR A 1 122 ? 0.544 -10.783 -26.836 1.00 41.88 122 THR A N 1
ATOM 981 C CA . THR A 1 122 ? 1.369 -11.898 -27.265 1.00 41.88 122 THR A CA 1
ATOM 982 C C . THR A 1 122 ? 0.459 -12.718 -28.166 1.00 41.88 122 THR A C 1
ATOM 984 O O . THR A 1 122 ? -0.510 -13.307 -27.687 1.00 41.88 122 THR A O 1
ATOM 987 N N . GLU A 1 123 ? 0.701 -12.656 -29.475 1.00 41.00 123 GLU A N 1
ATOM 988 C CA . GLU A 1 123 ? 0.094 -13.541 -30.461 1.00 41.00 123 GLU A CA 1
ATOM 989 C C . GLU A 1 123 ? 0.360 -14.983 -30.020 1.00 41.00 123 GLU A C 1
ATOM 991 O O . GLU A 1 123 ? 1.450 -15.527 -30.169 1.00 41.00 123 GLU A O 1
ATOM 996 N N . SER A 1 124 ? -0.652 -15.576 -29.403 1.00 44.59 124 SER A N 1
ATOM 997 C CA . SER A 1 124 ? -0.743 -16.989 -29.074 1.00 44.59 124 SER A CA 1
ATOM 998 C C . SER A 1 124 ? -2.041 -17.484 -29.697 1.00 44.59 124 SER A C 1
ATOM 1000 O O . SER A 1 124 ? -2.990 -17.802 -28.988 1.00 44.59 124 SER A O 1
ATOM 1002 N N . ASP A 1 125 ? -2.096 -17.482 -31.028 1.00 40.03 125 ASP A N 1
ATOM 1003 C CA . ASP A 1 125 ? -3.001 -18.369 -31.758 1.00 40.03 125 ASP A CA 1
ATOM 1004 C C . ASP A 1 125 ? -2.474 -18.616 -33.177 1.00 40.03 125 ASP A C 1
ATOM 1006 O O . ASP A 1 125 ? -2.957 -18.101 -34.182 1.00 40.03 125 ASP A O 1
ATOM 1010 N N . ALA A 1 126 ? -1.404 -19.403 -33.244 1.00 39.88 126 ALA A N 1
ATOM 1011 C CA . ALA A 1 126 ? -0.958 -20.046 -34.469 1.00 39.88 126 ALA A CA 1
ATOM 1012 C C . ALA A 1 126 ? -0.580 -21.491 -34.140 1.00 39.88 126 ALA A C 1
ATOM 1014 O O . ALA A 1 126 ? 0.588 -21.785 -33.908 1.00 39.88 126 ALA A O 1
ATOM 1015 N N . ALA A 1 127 ? -1.590 -22.364 -34.054 1.00 42.59 127 ALA A N 1
ATOM 1016 C CA . ALA A 1 127 ? -1.581 -23.724 -34.609 1.00 42.59 127 ALA A CA 1
ATOM 1017 C C . ALA A 1 127 ? -2.695 -24.578 -33.984 1.00 42.59 127 ALA A C 1
ATOM 1019 O O . ALA A 1 127 ? -2.461 -25.282 -33.011 1.00 42.59 127 ALA A O 1
ATOM 1020 N N . HIS A 1 128 ? -3.874 -24.577 -34.605 1.00 37.75 128 HIS A N 1
ATOM 1021 C CA . HIS A 1 128 ? -4.664 -25.797 -34.786 1.00 37.75 128 HIS A CA 1
ATOM 1022 C C . HIS A 1 128 ? -5.470 -25.656 -36.084 1.00 37.75 128 HIS A C 1
ATOM 1024 O O . HIS A 1 128 ? -6.554 -25.076 -36.106 1.00 37.75 128 HIS A O 1
ATOM 1030 N N . VAL A 1 129 ? -4.864 -26.143 -37.170 1.00 41.31 129 VAL A N 1
ATOM 1031 C CA . VAL A 1 129 ? -5.560 -26.640 -38.366 1.00 41.31 129 VAL A CA 1
ATOM 1032 C C . VAL A 1 129 ? -5.728 -28.140 -38.186 1.00 41.31 129 VAL A C 1
ATOM 1034 O O . VAL A 1 129 ? -4.761 -28.757 -37.678 1.00 41.31 129 VAL A O 1
#

Foldseek 3Di:
DKAFQNWDKDWDWDDPDPPATWIAIAILNDDDPVCFDPPHPNLLLFDWDKDQPDDPVRLVVLCVPLNPVVSCVVCVSRGPIDITTHRTHRDVVVSVVSSVVSGVDMGDDDDPDDDPSDPPPPPDDPDDD

Radius of gyration: 20.42 Å; Cα contacts (8 Å, |Δi|>4): 176; chains: 1; bounding box: 36×44×68 Å

Nearest PDB structures (foldseek):
  7y4l-assembly1_WA  TM=2.748E-01  e=7.859E+00  Porphyridium purpureum
  7ob9-assembly1_A  TM=1.688E-01  e=2.841E+00  Homo sapiens

Mean predicted aligned error: 9.08 Å

Secondary structure (DSSP, 8-state):
-EEETTEEEEEEEEEEETTEEEEEEEETTB--GGGGSTTSGGGGGSEEEEEESS-HHHHHHHHHHH-HHHHHHH-TTTT-EEEEEESEES-HHHHHHHHHHH-S-EEE--SS-----------------

Sequence (129 aa):
MLRCDGDTVTIQVQRTKPRRYDLMVYVNGWFRGSYLKADAPEHRFYRPTKISAYTPSQRANIEKQFGKRKARKYFPDLDKTATIFMPTWSAPGAMLRHFARVNQSVSLVSVGVVVNTSVDVTESDAAHV

Solvent-accessible surface area (backbone atoms only — not comparable to full-atom values): 7861 Å² total; per-residue (Å²): 61,34,40,40,78,87,44,43,37,38,69,43,83,40,76,79,46,102,90,39,68,28,38,36,56,21,56,70,67,41,78,59,81,68,37,46,36,94,84,33,81,64,27,72,82,26,45,80,40,82,42,56,76,42,52,74,67,54,48,52,48,44,33,68,74,54,34,71,74,48,29,50,68,78,37,74,57,60,82,39,66,48,76,42,43,34,56,57,35,85,44,68,74,60,49,52,55,48,49,64,70,69,34,95,44,80,43,84,76,49,78,98,67,91,71,82,64,69,77,80,76,74,88,80,83,87,86,86,131

Organism: NCBI:txid1385591